Protein AF-A0A060CGT7-F1 (afdb_monomer_lite)

Structure (mmCIF, N/CA/C/O backbone):
data_AF-A0A060CGT7-F1
#
_entry.id   AF-A0A060CGT7-F1
#
loop_
_atom_site.group_PDB
_atom_site.id
_atom_site.type_symbol
_atom_site.label_atom_id
_atom_site.label_alt_id
_atom_site.label_comp_id
_atom_site.label_asym_id
_atom_site.label_entity_id
_atom_site.label_seq_id
_atom_site.pdbx_PDB_ins_code
_atom_site.Cartn_x
_atom_site.Cartn_y
_atom_site.Cartn_z
_atom_site.occupancy
_atom_site.B_iso_or_equiv
_atom_site.auth_seq_id
_atom_site.auth_comp_id
_atom_site.auth_asym_id
_atom_site.auth_atom_id
_atom_site.pdbx_PDB_model_num
ATOM 1 N N . ASP A 1 1 ? -0.636 -2.763 -13.147 1.00 60.72 1 ASP A N 1
ATOM 2 C CA . ASP A 1 1 ? -0.324 -2.890 -14.579 1.00 60.72 1 ASP A CA 1
ATOM 3 C C . ASP A 1 1 ? -0.135 -4.366 -14.892 1.00 60.72 1 ASP A C 1
ATOM 5 O O . ASP A 1 1 ? 0.380 -5.059 -14.027 1.00 60.72 1 ASP A O 1
ATOM 9 N N . TRP A 1 2 ? -0.589 -4.873 -16.032 1.00 65.12 2 TRP A N 1
ATOM 10 C CA . TRP A 1 2 ? -0.403 -6.281 -16.423 1.00 65.12 2 TRP A CA 1
ATOM 11 C C . TRP A 1 2 ? 0.486 -6.428 -17.670 1.00 65.12 2 TRP A C 1
ATOM 13 O O . TRP A 1 2 ? 0.850 -7.548 -18.029 1.00 65.12 2 TRP A O 1
ATOM 23 N N . TYR A 1 3 ? 0.887 -5.317 -18.305 1.00 69.81 3 TYR A N 1
ATOM 24 C CA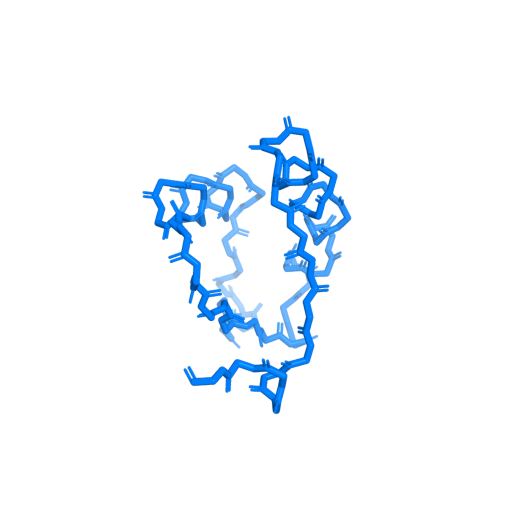 . TYR A 1 3 ? 1.719 -5.316 -19.509 1.00 69.81 3 TYR A CA 1
ATOM 25 C C . TYR A 1 3 ? 3.195 -5.504 -19.167 1.00 69.81 3 TYR A C 1
ATOM 27 O O . TYR A 1 3 ? 3.899 -4.547 -18.847 1.00 69.81 3 TYR A O 1
ATOM 35 N N . LYS A 1 4 ? 3.683 -6.743 -19.253 1.00 66.94 4 LYS A N 1
ATOM 36 C CA . LYS A 1 4 ? 5.050 -7.138 -18.867 1.00 66.94 4 LYS A CA 1
ATOM 37 C C . LYS A 1 4 ? 6.166 -6.276 -19.483 1.00 66.94 4 LYS A C 1
ATOM 39 O O . LYS A 1 4 ? 7.145 -6.002 -18.800 1.00 66.94 4 LYS A O 1
ATOM 44 N N . ASP A 1 5 ? 5.989 -5.804 -20.717 1.00 75.56 5 ASP A N 1
ATOM 45 C CA . ASP A 1 5 ? 7.002 -5.015 -21.441 1.00 75.56 5 ASP A CA 1
ATOM 46 C C . ASP A 1 5 ? 6.900 -3.497 -21.201 1.00 75.56 5 ASP A C 1
ATOM 48 O O . ASP A 1 5 ? 7.739 -2.732 -21.670 1.00 75.56 5 ASP A O 1
ATOM 52 N N . LYS A 1 6 ? 5.863 -3.039 -20.489 1.00 78.88 6 LYS A N 1
ATOM 53 C CA . LYS A 1 6 ? 5.601 -1.621 -20.189 1.00 78.88 6 LYS A CA 1
ATOM 54 C C . LYS A 1 6 ? 5.234 -1.442 -18.723 1.00 78.88 6 LYS A C 1
ATOM 56 O O . LYS A 1 6 ? 4.180 -0.914 -18.383 1.00 78.88 6 LYS A O 1
ATOM 61 N N . GLN A 1 7 ? 6.096 -1.945 -17.851 1.00 73.56 7 GLN A N 1
ATOM 62 C CA . GLN A 1 7 ? 5.897 -1.813 -16.418 1.00 73.56 7 GLN A CA 1
ATOM 63 C C . GLN A 1 7 ? 6.116 -0.352 -15.996 1.00 73.56 7 GLN A C 1
ATOM 65 O O . GLN A 1 7 ? 7.123 0.233 -16.396 1.00 73.56 7 GLN A O 1
ATOM 70 N N . PRO A 1 8 ? 5.196 0.241 -15.214 1.00 78.88 8 PRO A N 1
ATOM 71 C CA . PRO A 1 8 ? 5.365 1.598 -14.712 1.00 78.88 8 PRO A CA 1
ATOM 72 C C . PRO A 1 8 ? 6.571 1.665 -13.776 1.00 78.88 8 PRO A C 1
ATOM 74 O O . PRO A 1 8 ? 6.983 0.640 -13.217 1.00 78.88 8 PRO A O 1
ATOM 77 N N . SER A 1 9 ? 7.113 2.865 -13.578 1.00 84.44 9 SER A N 1
ATOM 78 C CA . SER A 1 9 ? 8.104 3.092 -12.527 1.00 84.44 9 SER A CA 1
ATOM 79 C C . SER A 1 9 ? 7.472 2.980 -11.135 1.00 84.44 9 SER A C 1
ATOM 81 O O . SER A 1 9 ? 6.245 2.989 -10.967 1.00 84.44 9 SER A O 1
ATOM 83 N N . ARG A 1 10 ? 8.324 2.901 -10.109 1.00 82.38 10 ARG A N 1
ATOM 84 C CA . ARG A 1 10 ? 7.900 2.920 -8.705 1.00 82.38 10 ARG A CA 1
ATOM 85 C C . ARG A 1 10 ? 7.091 4.175 -8.383 1.00 82.38 10 ARG A C 1
ATOM 87 O O . ARG A 1 10 ? 5.989 4.081 -7.846 1.00 82.38 10 ARG A O 1
ATOM 94 N N . GLU A 1 11 ? 7.604 5.343 -8.753 1.00 84.06 11 GLU A N 1
ATOM 95 C CA . GLU A 1 11 ? 6.963 6.633 -8.499 1.00 84.06 11 GLU A CA 1
ATOM 96 C C . GLU A 1 11 ? 5.603 6.725 -9.195 1.00 84.06 11 GLU A C 1
ATOM 98 O O . GLU A 1 11 ? 4.631 7.170 -8.586 1.00 84.06 11 GLU A O 1
ATOM 103 N N . GLU A 1 12 ? 5.500 6.247 -10.437 1.00 84.38 12 GLU A N 1
ATOM 104 C CA . GLU A 1 12 ? 4.240 6.224 -11.181 1.00 84.38 12 GLU A CA 1
ATOM 105 C C . GLU A 1 12 ? 3.199 5.307 -10.530 1.00 84.38 12 GLU A C 1
ATOM 107 O O . GLU A 1 12 ? 2.011 5.641 -10.502 1.00 84.38 12 GLU A O 1
ATOM 112 N N . ALA A 1 13 ? 3.618 4.155 -9.996 1.00 82.69 13 ALA A N 1
ATOM 113 C CA . ALA A 1 13 ? 2.727 3.249 -9.277 1.00 82.69 13 ALA A CA 1
ATOM 114 C C . ALA A 1 13 ? 2.171 3.917 -8.007 1.00 82.69 13 ALA A C 1
ATOM 116 O O . ALA A 1 13 ? 0.954 3.935 -7.799 1.00 82.69 13 ALA A O 1
ATOM 117 N N . LEU A 1 14 ? 3.037 4.551 -7.211 1.00 82.75 14 LEU A N 1
ATOM 118 C CA . LEU A 1 14 ? 2.644 5.273 -5.997 1.00 82.75 14 LEU A CA 1
ATOM 119 C C . LEU A 1 14 ? 1.737 6.475 -6.306 1.00 82.75 14 LEU A C 1
ATO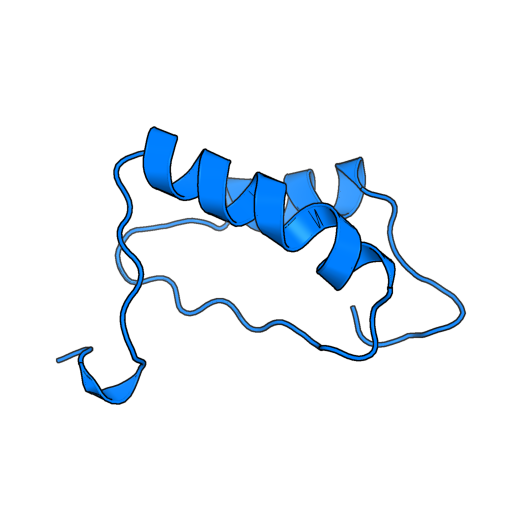M 121 O O . LEU A 1 14 ? 0.693 6.638 -5.671 1.00 82.75 14 LEU A O 1
ATOM 125 N N . GLN A 1 15 ? 2.084 7.284 -7.312 1.00 86.38 15 GLN A N 1
ATOM 126 C CA . GLN A 1 15 ? 1.280 8.432 -7.753 1.00 86.38 15 GLN A CA 1
ATOM 127 C C . GLN A 1 15 ? -0.087 8.018 -8.301 1.00 86.38 15 GLN A C 1
ATOM 129 O O . GLN A 1 15 ? -1.039 8.792 -8.232 1.00 86.38 15 GLN A O 1
ATOM 134 N N . LYS A 1 16 ? -0.221 6.803 -8.839 1.00 84.19 16 LYS A N 1
ATOM 135 C CA . LYS A 1 16 ? -1.520 6.285 -9.278 1.00 84.19 16 LYS A CA 1
ATOM 136 C C . LYS A 1 16 ? -2.360 5.762 -8.114 1.00 84.19 16 LYS A C 1
ATOM 138 O O . LYS A 1 16 ? -3.578 5.942 -8.149 1.00 84.19 16 LYS A O 1
ATOM 143 N N . LEU A 1 17 ? -1.757 5.090 -7.138 1.00 86.12 17 LEU A N 1
ATOM 144 C CA . LEU A 1 17 ? -2.494 4.354 -6.105 1.00 86.12 17 LEU A CA 1
ATOM 145 C C . LEU A 1 17 ? -2.865 5.225 -4.900 1.00 86.12 17 LEU A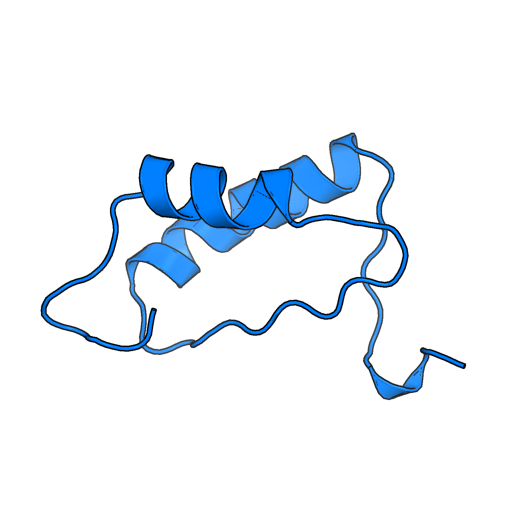 C 1
ATOM 147 O O . LEU A 1 17 ? -4.009 5.188 -4.448 1.00 86.12 17 LEU A O 1
ATOM 151 N N . ILE A 1 18 ? -1.945 6.060 -4.417 1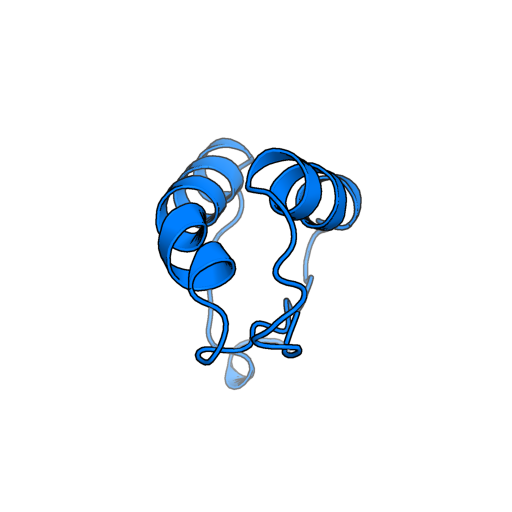.00 86.50 18 ILE A N 1
ATOM 152 C CA . ILE A 1 18 ? -2.160 6.849 -3.195 1.00 86.50 18 ILE A CA 1
ATOM 153 C C . ILE A 1 18 ? -3.309 7.855 -3.352 1.00 86.50 18 ILE A C 1
ATOM 155 O O . ILE A 1 18 ? -4.200 7.848 -2.505 1.00 86.50 18 ILE A O 1
ATOM 159 N N . PRO A 1 19 ? -3.392 8.664 -4.430 1.00 89.88 19 PRO A N 1
ATOM 160 C CA . PRO A 1 19 ? -4.478 9.639 -4.573 1.00 89.88 19 PRO A CA 1
ATOM 161 C C . PRO A 1 19 ? -5.861 9.005 -4.753 1.00 89.88 19 PRO A C 1
ATOM 163 O O . PRO A 1 19 ? -6.871 9.680 -4.596 1.00 89.88 19 PRO A O 1
ATOM 166 N N . ARG A 1 20 ? -5.915 7.716 -5.113 1.00 89.94 20 ARG A N 1
ATOM 167 C CA . ARG A 1 20 ? -7.157 6.947 -5.273 1.00 89.94 20 ARG A CA 1
ATOM 168 C C . ARG A 1 20 ? -7.546 6.182 -4.009 1.00 89.94 20 ARG A C 1
ATOM 170 O O . ARG A 1 20 ? -8.559 5.493 -4.013 1.00 89.94 20 ARG A O 1
ATOM 177 N N . THR A 1 21 ? -6.749 6.273 -2.947 1.00 92.06 21 THR A N 1
ATOM 178 C CA . THR A 1 21 ? -7.038 5.597 -1.683 1.00 92.06 21 THR A CA 1
ATOM 179 C C . THR A 1 21 ? -8.139 6.348 -0.939 1.00 92.06 21 THR A C 1
ATOM 181 O O . THR A 1 21 ? -8.035 7.551 -0.714 1.00 92.06 21 THR A O 1
ATOM 184 N N . HIS A 1 22 ? -9.182 5.629 -0.539 1.00 92.94 22 HIS A N 1
ATOM 185 C CA . HIS A 1 22 ? -10.289 6.143 0.263 1.00 92.94 22 HIS A CA 1
ATOM 186 C C . HIS A 1 22 ? -10.795 5.052 1.223 1.00 92.94 22 HIS A C 1
ATOM 188 O O . HIS A 1 22 ? -10.544 3.867 0.976 1.00 92.94 22 HIS A O 1
ATOM 194 N N . PRO A 1 23 ? -11.529 5.401 2.299 1.00 92.25 23 PRO A N 1
ATOM 195 C CA . PRO A 1 23 ? -12.164 4.408 3.163 1.00 92.25 23 PRO A CA 1
ATOM 196 C C . PRO A 1 23 ? -13.017 3.423 2.353 1.00 92.25 23 PRO A C 1
ATOM 198 O O . PRO A 1 23 ? -13.806 3.832 1.499 1.00 92.25 23 PRO A O 1
ATOM 201 N N . GLY A 1 24 ? -12.816 2.124 2.590 1.00 89.38 24 GLY A N 1
ATOM 202 C CA . GLY A 1 24 ? -13.509 1.047 1.873 1.00 89.38 24 GLY A CA 1
ATOM 203 C C . GLY A 1 24 ? -12.994 0.749 0.457 1.00 89.38 24 GLY A C 1
ATOM 204 O O . GLY A 1 24 ? -13.652 0.010 -0.272 1.00 89.38 24 GLY A O 1
ATOM 205 N N . ALA A 1 25 ? -11.853 1.306 0.034 1.00 92.31 25 ALA A N 1
ATOM 206 C CA . ALA A 1 25 ? -11.286 1.015 -1.283 1.00 92.31 25 ALA A CA 1
ATOM 207 C C . ALA A 1 25 ? -10.929 -0.475 -1.453 1.00 92.31 25 ALA A C 1
ATOM 209 O O . ALA A 1 25 ? -10.269 -1.074 -0.604 1.00 92.31 25 ALA A O 1
ATOM 210 N N . ILE A 1 26 ? -11.304 -1.049 -2.601 1.00 91.25 26 ILE A N 1
ATOM 211 C CA . ILE A 1 26 ? -10.868 -2.381 -3.040 1.00 91.25 26 ILE A CA 1
ATOM 212 C C . ILE A 1 26 ? -9.810 -2.187 -4.125 1.00 91.25 26 ILE A C 1
ATOM 214 O O . ILE A 1 26 ? -10.105 -1.718 -5.226 1.00 91.25 26 ILE A O 1
ATOM 218 N N . VAL A 1 27 ? -8.563 -2.534 -3.811 1.00 88.75 27 VAL A N 1
ATOM 219 C CA . VAL A 1 27 ? -7.423 -2.311 -4.708 1.00 88.75 27 VAL A CA 1
ATOM 220 C C . VAL A 1 27 ? -7.139 -3.568 -5.528 1.00 88.75 27 VAL A C 1
ATOM 222 O O . VAL A 1 27 ? -6.784 -4.614 -4.989 1.00 88.75 27 VAL A O 1
ATOM 225 N N . LEU A 1 28 ? -7.264 -3.458 -6.852 1.00 88.06 28 LEU A N 1
ATOM 226 C CA . LEU A 1 28 ? -6.938 -4.536 -7.785 1.00 88.06 28 LEU A CA 1
ATOM 227 C C . LEU A 1 28 ? -5.454 -4.494 -8.178 1.00 88.06 28 LEU A C 1
ATOM 229 O O . LEU A 1 28 ? -5.004 -3.571 -8.862 1.00 88.06 28 LEU A O 1
ATOM 233 N N . LEU A 1 29 ? -4.707 -5.535 -7.808 1.00 84.38 29 LEU A N 1
ATOM 234 C CA . LEU A 1 29 ? -3.299 -5.721 -8.168 1.00 84.38 29 LEU A CA 1
ATOM 235 C C . LEU A 1 29 ? -3.119 -6.959 -9.055 1.00 84.38 29 LEU A C 1
ATOM 237 O O . LEU A 1 29 ? -3.882 -7.915 -8.975 1.00 84.38 29 LEU A O 1
ATOM 241 N N . HIS A 1 30 ? -2.089 -6.936 -9.902 1.00 82.94 30 HIS A N 1
ATOM 242 C CA . HIS A 1 30 ? -1.714 -8.065 -10.759 1.00 82.94 30 HIS A CA 1
ATOM 243 C C . HIS A 1 30 ? -0.336 -8.577 -10.330 1.00 82.94 30 HIS A C 1
ATOM 245 O O . HIS A 1 30 ? 0.613 -7.791 -10.291 1.00 82.94 30 HIS A O 1
ATOM 251 N N . SER A 1 31 ? -0.228 -9.876 -10.035 1.00 70.50 31 SER A N 1
ATOM 252 C CA . SER A 1 31 ? 1.005 -10.546 -9.582 1.00 70.50 31 SER A CA 1
ATOM 253 C C . SER A 1 31 ? 2.039 -10.772 -10.692 1.00 70.50 31 SER A C 1
ATOM 255 O O . SER A 1 31 ? 3.174 -11.140 -10.418 1.00 70.50 31 SER A O 1
ATOM 257 N N . THR A 1 32 ? 1.671 -10.534 -11.952 1.00 75.50 32 THR A N 1
ATOM 258 C CA . THR A 1 32 ? 2.565 -10.632 -13.118 1.00 75.50 32 THR A CA 1
ATOM 259 C C . THR A 1 32 ? 3.436 -9.389 -13.324 1.00 75.50 32 THR A C 1
ATOM 261 O O . THR A 1 32 ? 4.279 -9.364 -14.221 1.00 75.50 32 THR A O 1
ATOM 264 N N . SER A 1 33 ? 3.243 -8.354 -12.505 1.00 75.31 33 SER A N 1
ATOM 265 C CA . SER A 1 33 ? 3.985 -7.099 -12.550 1.00 75.31 33 SER A CA 1
ATOM 266 C C . SER A 1 33 ? 5.118 -7.111 -11.530 1.00 75.31 33 SER A C 1
ATOM 268 O O . SER A 1 33 ? 4.874 -7.052 -10.327 1.00 75.31 33 SER A O 1
ATOM 270 N N . LYS A 1 34 ? 6.365 -7.154 -12.017 1.00 76.19 34 LYS A N 1
ATOM 271 C CA . LYS A 1 34 ? 7.562 -7.086 -11.165 1.00 76.19 34 LYS A CA 1
ATOM 272 C C . LYS A 1 34 ? 7.569 -5.802 -10.329 1.00 76.19 34 LYS A C 1
ATOM 274 O O . LYS A 1 34 ? 7.767 -5.881 -9.122 1.00 76.19 34 LYS A O 1
ATOM 279 N N . THR A 1 35 ? 7.246 -4.659 -10.943 1.00 78.06 35 THR A N 1
ATOM 280 C CA . THR A 1 35 ? 7.162 -3.389 -10.214 1.00 78.06 35 THR A CA 1
ATOM 281 C C . THR A 1 35 ? 6.107 -3.438 -9.113 1.00 78.06 35 THR A C 1
ATOM 283 O O . THR A 1 35 ? 6.392 -3.001 -8.007 1.00 78.06 35 THR A O 1
ATOM 286 N N . ASN A 1 36 ? 4.915 -4.005 -9.360 1.00 77.81 36 ASN A N 1
ATOM 287 C CA . ASN A 1 36 ? 3.889 -4.133 -8.319 1.00 77.81 36 ASN A CA 1
ATOM 288 C C . ASN A 1 36 ? 4.403 -4.921 -7.110 1.00 77.81 36 ASN A C 1
ATOM 290 O O . ASN A 1 36 ? 4.153 -4.509 -5.985 1.00 77.81 36 ASN A O 1
ATOM 294 N N . SER A 1 37 ? 5.095 -6.043 -7.333 1.00 80.81 37 SER A N 1
ATOM 295 C CA . SER A 1 37 ? 5.658 -6.844 -6.241 1.00 80.81 37 SER A CA 1
ATOM 296 C C . SER A 1 37 ? 6.726 -6.082 -5.457 1.00 80.81 37 SER A C 1
ATOM 298 O O . SER A 1 37 ? 6.754 -6.178 -4.237 1.00 80.81 37 SER A O 1
ATOM 300 N N . GLU A 1 38 ? 7.567 -5.304 -6.140 1.00 84.12 38 GLU A N 1
ATOM 301 C CA . GLU A 1 38 ? 8.631 -4.508 -5.512 1.00 84.12 38 GLU A CA 1
ATOM 302 C C . GLU A 1 38 ? 8.092 -3.336 -4.681 1.00 84.12 38 GLU A C 1
ATOM 304 O O . GLU A 1 38 ? 8.664 -3.013 -3.644 1.00 84.12 38 GLU A O 1
ATOM 309 N N . VAL A 1 39 ? 6.987 -2.710 -5.103 1.00 86.38 39 VAL A N 1
ATOM 310 C CA . VAL A 1 39 ? 6.394 -1.559 -4.393 1.00 86.38 39 VAL A CA 1
ATOM 311 C 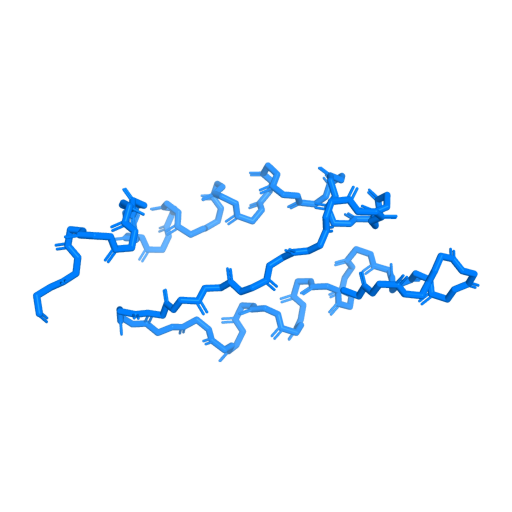C . VAL A 1 39 ? 5.310 -1.944 -3.389 1.00 86.38 39 VAL A C 1
ATOM 313 O O . VAL A 1 39 ? 4.831 -1.082 -2.655 1.00 86.38 39 VAL A O 1
ATOM 316 N N . LEU A 1 40 ? 4.891 -3.214 -3.355 1.00 88.69 40 LEU A N 1
ATOM 317 C CA . LEU A 1 40 ? 3.781 -3.658 -2.511 1.00 88.69 40 LEU A CA 1
ATOM 318 C C . LEU A 1 40 ? 4.068 -3.426 -1.026 1.00 88.69 40 LEU A C 1
ATOM 320 O O . LEU A 1 40 ? 3.212 -2.898 -0.329 1.00 88.69 40 LEU A O 1
ATOM 324 N N . ASP A 1 41 ? 5.266 -3.768 -0.561 1.00 89.00 41 ASP A N 1
ATOM 325 C CA . ASP A 1 41 ? 5.649 -3.619 0.849 1.00 89.00 41 ASP A CA 1
ATOM 326 C C . ASP A 1 41 ? 5.607 -2.149 1.311 1.00 89.00 41 ASP A C 1
ATOM 328 O O . ASP A 1 41 ? 5.055 -1.807 2.360 1.00 89.00 41 ASP A O 1
ATOM 332 N N . GLU A 1 42 ? 6.087 -1.241 0.458 1.00 90.38 42 GLU A N 1
ATOM 333 C CA . GLU A 1 42 ? 6.023 0.201 0.698 1.00 90.38 42 GLU A CA 1
ATOM 334 C C . GLU A 1 42 ? 4.581 0.727 0.697 1.00 90.38 42 GLU A C 1
ATOM 336 O O . GLU A 1 42 ? 4.222 1.554 1.539 1.00 90.38 42 GLU A O 1
ATOM 341 N N . LEU A 1 43 ? 3.745 0.259 -0.234 1.00 90.44 43 LEU A N 1
ATOM 342 C CA . LEU A 1 43 ? 2.331 0.633 -0.292 1.00 90.44 43 LEU A CA 1
ATOM 343 C C . LEU A 1 43 ? 1.589 0.206 0.974 1.00 90.44 43 LEU A C 1
ATOM 345 O O . LEU A 1 43 ? 0.858 1.018 1.542 1.00 90.44 43 LEU A O 1
ATOM 349 N N . LEU A 1 44 ? 1.803 -1.035 1.422 1.00 92.12 44 LEU A N 1
ATOM 350 C CA . LEU A 1 44 ? 1.206 -1.560 2.648 1.00 92.12 44 LEU A CA 1
ATOM 351 C C . LEU A 1 44 ? 1.614 -0.705 3.850 1.00 92.12 44 LEU A C 1
ATOM 353 O O . LEU A 1 44 ? 0.743 -0.161 4.528 1.00 92.12 44 LEU A O 1
ATOM 357 N N . THR A 1 45 ? 2.919 -0.476 4.019 1.00 93.44 45 THR A N 1
ATOM 358 C CA . THR A 1 45 ? 3.466 0.367 5.094 1.00 93.44 45 THR A CA 1
ATOM 359 C C . THR A 1 45 ? 2.851 1.768 5.086 1.00 93.44 45 THR A C 1
ATOM 361 O O . THR A 1 45 ? 2.483 2.318 6.125 1.00 93.44 45 THR A O 1
ATOM 364 N N . LYS A 1 46 ? 2.715 2.380 3.906 1.00 92.12 46 LYS A N 1
ATOM 365 C CA . LYS A 1 46 ? 2.174 3.736 3.791 1.00 92.12 46 LYS A CA 1
ATOM 366 C C . LYS A 1 46 ? 0.688 3.798 4.123 1.00 92.12 46 LYS A C 1
ATOM 368 O O . LYS A 1 46 ? 0.254 4.740 4.781 1.00 92.12 46 LYS A O 1
ATOM 373 N N . TRP A 1 47 ? -0.093 2.813 3.694 1.00 94.44 47 TRP A N 1
ATOM 374 C CA . TRP A 1 47 ? -1.508 2.725 4.049 1.00 94.44 47 TRP A CA 1
ATOM 375 C C . TRP A 1 47 ? -1.710 2.518 5.555 1.00 94.44 47 TRP A C 1
ATOM 377 O O . TRP A 1 47 ? -2.579 3.175 6.128 1.00 94.44 47 TRP A O 1
ATOM 387 N N . GLU A 1 48 ? -0.870 1.718 6.216 1.00 95.38 48 GLU A N 1
ATOM 388 C CA . GLU A 1 48 ? -0.881 1.581 7.682 1.00 95.38 48 GLU A CA 1
ATOM 389 C C . GLU A 1 48 ? -0.565 2.911 8.379 1.00 95.38 48 GLU A C 1
ATOM 391 O O . GLU A 1 48 ? -1.285 3.323 9.288 1.00 95.38 48 GLU A O 1
ATOM 396 N N . GLN A 1 49 ? 0.452 3.642 7.909 1.00 95.25 49 GLN A N 1
ATOM 397 C CA . GLN A 1 49 ? 0.792 4.978 8.427 1.00 95.25 49 GLN A CA 1
ATOM 398 C C . GLN A 1 49 ? -0.335 6.002 8.229 1.00 95.25 49 GLN A C 1
ATOM 400 O O . GLN A 1 49 ? -0.476 6.931 9.022 1.00 95.25 49 GLN A O 1
ATOM 405 N N . MET A 1 50 ? -1.147 5.837 7.183 1.00 94.00 50 MET A N 1
ATOM 406 C CA . MET A 1 50 ? -2.344 6.647 6.933 1.00 94.00 50 MET A CA 1
ATOM 407 C C . MET A 1 50 ? -3.548 6.228 7.798 1.00 94.00 50 MET A C 1
ATOM 409 O O . MET A 1 50 ? -4.594 6.872 7.718 1.00 94.00 50 MET A O 1
ATOM 413 N N . GLY A 1 51 ? -3.420 5.182 8.621 1.00 95.69 51 GLY A N 1
ATOM 414 C CA . GLY A 1 51 ? -4.467 4.688 9.517 1.00 95.69 51 GLY A CA 1
ATOM 415 C C . GLY A 1 51 ? -5.428 3.677 8.885 1.00 95.69 51 GLY A C 1
ATOM 416 O O . GLY A 1 51 ? -6.480 3.405 9.463 1.00 95.69 51 GLY A O 1
ATOM 417 N N . TYR A 1 52 ? -5.103 3.129 7.710 1.00 95.19 52 TYR A N 1
ATOM 418 C CA . TYR A 1 52 ? -5.897 2.067 7.093 1.00 95.19 52 TYR A CA 1
ATOM 419 C C . TYR A 1 52 ? -5.543 0.693 7.660 1.00 95.19 52 TYR A C 1
ATOM 421 O O . TYR A 1 52 ? -4.430 0.442 8.118 1.00 95.19 52 TYR A O 1
ATOM 429 N N . THR A 1 53 ? -6.505 -0.219 7.571 1.00 94.31 53 THR A N 1
ATOM 430 C CA . THR A 1 53 ? -6.335 -1.640 7.871 1.00 94.31 53 THR A CA 1
ATOM 431 C C . THR A 1 53 ? -6.700 -2.471 6.646 1.00 94.31 53 THR A C 1
ATOM 433 O O . THR A 1 53 ? -7.500 -2.051 5.806 1.00 94.31 53 THR A O 1
ATOM 436 N N . PHE A 1 54 ? -6.112 -3.662 6.537 1.00 93.31 54 PHE A N 1
ATOM 437 C CA . PHE A 1 54 ? -6.404 -4.605 5.459 1.00 93.31 54 PHE A CA 1
ATOM 438 C C . PHE A 1 54 ? -7.338 -5.705 5.951 1.00 93.31 54 PHE A C 1
ATOM 440 O O . PHE A 1 54 ? -7.186 -6.218 7.058 1.00 93.31 54 PHE A O 1
ATOM 447 N N . GLY A 1 55 ? -8.287 -6.084 5.102 1.00 92.31 55 GLY A N 1
ATOM 448 C CA . GLY A 1 55 ? -9.238 -7.157 5.366 1.00 92.31 55 GLY A CA 1
ATOM 449 C C . GLY A 1 55 ? -9.500 -7.977 4.112 1.00 92.31 55 GLY A C 1
ATOM 450 O O . GLY A 1 55 ? -9.070 -7.619 3.010 1.00 92.31 55 GLY A O 1
ATOM 451 N N . LEU A 1 56 ? -10.203 -9.094 4.271 1.00 92.00 56 LEU A N 1
ATOM 452 C CA . LEU A 1 56 ? -10.625 -9.895 3.131 1.00 92.00 56 LEU A CA 1
ATOM 453 C C . LEU A 1 56 ? -11.873 -9.262 2.516 1.00 92.00 56 LEU A C 1
ATOM 455 O O . LEU A 1 56 ? -12.713 -8.710 3.219 1.00 92.00 56 LEU A O 1
ATOM 459 N N . VAL A 1 57 ? -12.041 -9.395 1.199 1.00 88.88 57 VAL A N 1
ATOM 460 C CA . VAL A 1 57 ? -13.218 -8.846 0.494 1.00 88.88 57 VAL A CA 1
ATOM 461 C C . VAL A 1 57 ? -14.532 -9.357 1.100 1.00 88.88 57 VAL A C 1
ATOM 463 O O . VAL A 1 57 ? -15.500 -8.614 1.182 1.00 88.88 57 VAL A O 1
ATOM 466 N N . LYS A 1 58 ? -14.553 -10.603 1.591 1.00 90.38 58 LYS A N 1
ATOM 467 C CA . LYS A 1 58 ? -15.711 -11.210 2.269 1.00 90.38 58 LYS A CA 1
ATOM 468 C C . LYS A 1 58 ? -16.081 -10.562 3.613 1.00 90.38 58 LYS A C 1
ATOM 470 O O . LYS A 1 58 ? -17.167 -10.823 4.115 1.00 90.38 58 LYS A O 1
ATOM 475 N N . ASP A 1 59 ? -15.176 -9.784 4.205 1.00 89.00 59 ASP A N 1
ATOM 476 C CA 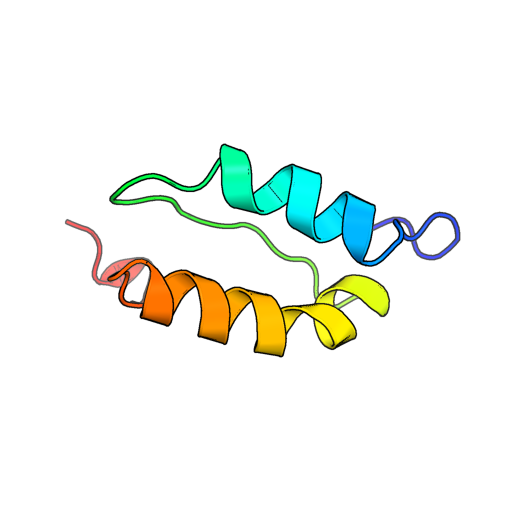. ASP A 1 59 ? -15.393 -9.113 5.489 1.00 89.00 59 ASP A CA 1
ATOM 477 C C . ASP A 1 59 ? -16.022 -7.717 5.295 1.00 89.00 59 ASP A C 1
ATOM 479 O O . ASP A 1 59 ? -16.438 -7.081 6.266 1.00 89.00 59 ASP A O 1
ATOM 483 N N . ILE A 1 60 ? -16.112 -7.242 4.045 1.00 81.88 60 ILE A N 1
ATOM 484 C CA . ILE A 1 60 ? -16.799 -6.001 3.674 1.00 81.88 60 ILE A CA 1
ATOM 485 C C . ILE A 1 60 ? -18.313 -6.268 3.699 1.00 81.88 60 ILE A C 1
ATOM 487 O O . ILE A 1 60 ? -18.790 -7.181 3.025 1.00 81.88 60 ILE A O 1
ATOM 491 N N . LYS A 1 61 ? -19.046 -5.496 4.512 1.00 68.62 61 LYS A N 1
ATOM 492 C CA . LYS A 1 61 ? -20.508 -5.584 4.680 1.00 68.62 61 LYS A CA 1
ATOM 493 C C . LYS A 1 61 ? -21.266 -4.742 3.664 1.00 68.62 61 LYS A C 1
ATOM 495 O O . LYS A 1 61 ? -20.788 -3.623 3.374 1.00 68.62 61 LYS A O 1
#

Foldseek 3Di:
DQPLVDADALVVVCVVPVVPDDPPDDDDDDPNHPSCVVNVVVVVVVCVVVVDDDDDPVVPD

Secondary structure (DSSP, 8-state):
---TTSPPPHHHHHHHHGGG--TT------TT-HHHHHHHHHHHHHHHHTT-----GGG--

pLDDT: mean 85.07, std 8.36, range [60.72, 95.69]

Radius of gyration: 12.23 Å; chains: 1; bounding box: 29×21×31 Å

Sequence (61 aa):
DWYKDKQPSREEALQKLIPRTHPGAIVLLHSTSKTNSEVLDELLTKWEQMGYTFGLVKDIK